Protein AF-A0A323V8T1-F1 (afdb_monomer)

Mean predicted aligned error: 4.73 Å

Radius of gyration: 14.72 Å; Cα contacts (8 Å, |Δi|>4): 287; chains: 1; bounding box: 40×35×33 Å

Solvent-accessible surface area (backbone atoms only — not comparable to full-atom values): 7430 Å² total; per-residue (Å²): 76,92,68,48,4,64,48,51,38,54,48,30,46,51,51,52,54,52,45,64,73,67,67,55,77,79,71,79,81,38,62,49,80,24,50,32,73,42,26,34,19,52,46,39,19,30,65,46,93,61,68,40,65,37,51,31,38,38,35,31,31,25,33,15,22,64,79,58,44,45,85,69,40,38,48,80,37,48,32,19,28,43,25,82,47,12,70,49,22,70,58,42,79,40,37,49,28,60,63,39,88,82,20,67,48,49,78,47,61,50,53,64,75,33,39,73,78,39,58,69,35,89,92,36,60,28,34,56,49,52,50,28,53,58,72,70,72,63,84,88,130

Foldseek 3Di:
DQVLLCVQQVVLVVVVVVQVVVPDPPGAAFEAEAAECRLQSVLSNQPPPAARSHQEYEYELYLAHADAAPVSRRHNAYEYEHACQEVSSVNCPHHDGPVDPRRPHHYFDFDNNQYRVCCCPPPTSNVVLVVCVSVVNNDDD

Structure (mmCIF, N/CA/C/O backbone):
data_AF-A0A323V8T1-F1
#
_entry.id   AF-A0A323V8T1-F1
#
loop_
_atom_site.group_PDB
_atom_site.id
_atom_site.type_symbol
_atom_site.label_atom_id
_atom_site.label_alt_id
_atom_site.label_comp_id
_atom_site.label_asym_id
_atom_site.label_entity_id
_atom_site.label_seq_id
_atom_site.pdbx_PDB_ins_code
_atom_site.Cartn_x
_atom_site.Cartn_y
_atom_site.Cartn_z
_atom_site.occupancy
_atom_site.B_iso_or_equiv
_atom_site.auth_seq_id
_atom_site.auth_comp_id
_atom_site.auth_asym_id
_atom_site.auth_atom_id
_atom_site.pdbx_PDB_model_num
ATOM 1 N N . SER A 1 1 ? 2.652 14.856 -0.756 1.00 75.12 1 SER A N 1
ATOM 2 C CA . SER A 1 1 ? 2.543 14.045 0.474 1.00 75.12 1 SER A CA 1
ATOM 3 C C . SER A 1 1 ? 2.182 14.853 1.733 1.00 75.12 1 SER A C 1
ATOM 5 O O . SER A 1 1 ? 1.230 14.467 2.390 1.00 75.12 1 SER A O 1
ATOM 7 N N . ARG A 1 2 ? 2.820 15.998 2.048 1.00 76.12 2 ARG A N 1
ATOM 8 C CA . ARG A 1 2 ? 2.596 16.783 3.300 1.00 76.12 2 ARG A CA 1
ATOM 9 C C . ARG A 1 2 ? 1.138 17.082 3.703 1.00 76.12 2 ARG A C 1
ATOM 11 O O . ARG A 1 2 ? 0.848 17.146 4.886 1.00 76.12 2 ARG A O 1
ATOM 18 N N . ARG A 1 3 ? 0.227 17.287 2.742 1.00 86.38 3 ARG A N 1
ATOM 19 C CA . ARG A 1 3 ? -1.226 17.410 3.007 1.00 86.38 3 ARG A CA 1
ATOM 20 C C . ARG A 1 3 ? -1.996 16.099 2.813 1.00 86.38 3 ARG A C 1
ATOM 22 O O . ARG A 1 3 ? -3.037 15.909 3.431 1.00 86.38 3 ARG A O 1
ATOM 29 N N . GLY A 1 4 ? -1.491 15.219 1.950 1.00 86.88 4 GLY A N 1
ATOM 30 C CA . GLY A 1 4 ? -2.127 13.948 1.604 1.00 86.88 4 GLY A CA 1
ATOM 31 C C . GLY A 1 4 ? -2.050 12.926 2.735 1.00 86.88 4 GLY A C 1
ATOM 32 O O . GLY A 1 4 ? -3.072 12.346 3.059 1.00 86.88 4 GLY A O 1
ATOM 33 N N . GLY A 1 5 ? -0.887 12.774 3.380 1.00 90.56 5 GLY A N 1
ATOM 34 C CA . GLY A 1 5 ? -0.692 11.831 4.489 1.00 90.56 5 GLY A CA 1
ATOM 35 C C . GLY A 1 5 ? -1.662 12.087 5.646 1.00 90.56 5 GLY A C 1
ATOM 36 O O . GLY A 1 5 ? -2.495 11.231 5.914 1.00 90.56 5 GLY A O 1
ATOM 37 N N . PRO A 1 6 ? -1.696 13.307 6.219 1.00 91.75 6 PRO A N 1
ATOM 38 C CA . PRO A 1 6 ? -2.666 13.651 7.264 1.00 91.75 6 PRO A CA 1
ATOM 39 C C . PRO A 1 6 ? -4.135 13.610 6.822 1.00 91.75 6 PRO A C 1
ATOM 41 O O . PRO A 1 6 ? -5.032 13.685 7.655 1.00 91.75 6 PRO A O 1
ATOM 44 N N . SER A 1 7 ? -4.415 13.614 5.514 1.00 93.12 7 SER A N 1
ATOM 45 C CA . SER A 1 7 ? -5.785 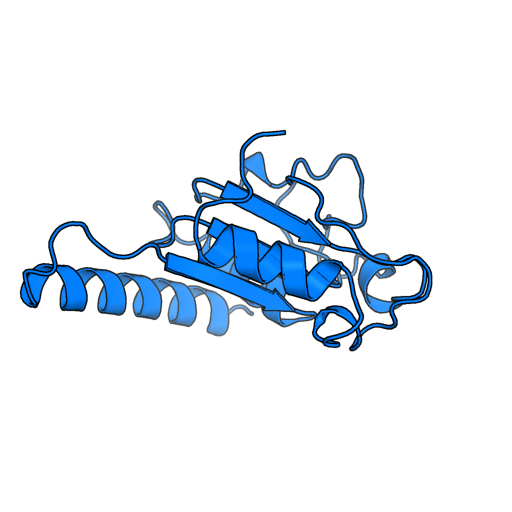13.457 5.008 1.00 93.12 7 SER A CA 1
ATOM 46 C C . SER A 1 7 ? -6.170 11.991 4.863 1.00 93.12 7 SER A C 1
ATOM 48 O O . SER A 1 7 ? -7.317 11.662 5.134 1.00 93.12 7 SER A O 1
ATOM 50 N N . LEU A 1 8 ? -5.225 11.134 4.467 1.00 93.25 8 LEU A N 1
ATOM 51 C CA . LEU A 1 8 ? -5.392 9.685 4.442 1.00 93.25 8 LEU A CA 1
ATOM 52 C C . LEU A 1 8 ? -5.582 9.138 5.860 1.00 93.25 8 LEU A C 1
ATOM 54 O O . LEU A 1 8 ? -6.543 8.419 6.091 1.00 93.25 8 LEU A O 1
ATOM 58 N N . ASP A 1 9 ? -4.734 9.554 6.799 1.00 94.06 9 ASP A N 1
ATOM 59 C CA . ASP A 1 9 ? -4.818 9.193 8.218 1.00 94.06 9 ASP A CA 1
ATOM 60 C C . ASP A 1 9 ? -6.216 9.484 8.805 1.00 94.06 9 ASP A C 1
ATOM 62 O O . ASP A 1 9 ? -6.966 8.574 9.152 1.00 94.06 9 ASP A O 1
ATOM 66 N N . ARG A 1 10 ? -6.673 10.742 8.710 1.00 93.94 10 ARG A N 1
ATOM 67 C CA . ARG A 1 10 ? -8.038 11.131 9.118 1.00 93.94 10 ARG A CA 1
ATOM 68 C C . ARG A 1 10 ? -9.155 10.379 8.389 1.00 93.94 10 ARG A C 1
ATOM 70 O O . ARG A 1 10 ? -10.248 10.235 8.934 1.00 93.94 10 ARG A O 1
ATOM 77 N N . ALA A 1 11 ? -8.943 9.976 7.136 1.00 94.88 11 ALA A N 1
ATOM 78 C CA . ALA A 1 11 ? -9.943 9.214 6.395 1.00 94.88 11 ALA A CA 1
ATOM 79 C C . ALA A 1 11 ? -10.068 7.782 6.936 1.00 94.88 11 ALA A C 1
ATOM 81 O O . ALA A 1 11 ? -11.183 7.267 7.021 1.00 94.88 11 ALA A O 1
ATOM 82 N N . LEU A 1 12 ? -8.951 7.169 7.335 1.00 94.88 12 LEU A N 1
ATOM 83 C CA . LEU A 1 12 ? -8.926 5.851 7.966 1.00 94.88 12 LEU A CA 1
ATOM 84 C C . LEU A 1 12 ? -9.586 5.891 9.350 1.00 94.88 12 LEU A C 1
ATOM 86 O O . LEU A 1 12 ? -10.450 5.058 9.621 1.00 94.88 12 LEU A O 1
ATOM 90 N N . ASP A 1 13 ? -9.311 6.923 10.153 1.00 93.81 13 ASP A N 1
ATOM 91 C CA . ASP A 1 13 ? -10.009 7.152 11.429 1.00 93.81 13 ASP A CA 1
ATOM 92 C C . ASP A 1 13 ? -11.528 7.257 11.241 1.00 93.81 13 ASP A C 1
ATOM 94 O O . ASP A 1 13 ? -12.315 6.630 11.956 1.00 93.81 13 ASP A O 1
ATOM 98 N N . GLY A 1 14 ? -11.962 8.033 10.242 1.00 93.56 14 GLY A N 1
ATOM 99 C CA . GLY A 1 14 ? -13.377 8.185 9.911 1.00 93.56 14 GLY A CA 1
ATOM 100 C C . GLY A 1 14 ? -14.025 6.870 9.471 1.00 93.56 14 GLY A C 1
ATOM 101 O O . GLY A 1 14 ? -15.149 6.566 9.880 1.00 93.56 14 GLY A O 1
ATOM 102 N N . LEU A 1 15 ? -13.315 6.065 8.674 1.00 92.12 15 LEU A N 1
ATOM 103 C CA . LEU A 1 15 ? -13.781 4.751 8.233 1.00 92.12 15 LEU A CA 1
ATOM 104 C C . LEU A 1 15 ? -13.920 3.775 9.411 1.00 92.12 15 LEU A C 1
ATOM 106 O O . LEU A 1 15 ? -14.939 3.085 9.515 1.00 92.12 15 LEU A O 1
ATOM 110 N N . ALA A 1 16 ? -12.940 3.747 10.315 1.00 90.69 16 ALA A N 1
ATOM 111 C CA . ALA A 1 16 ? -12.978 2.931 11.525 1.00 90.69 16 ALA A CA 1
ATOM 112 C C . ALA A 1 16 ? -14.150 3.334 12.439 1.00 90.69 16 ALA A C 1
ATOM 114 O O . ALA A 1 16 ? -14.931 2.481 12.871 1.00 90.69 16 ALA A O 1
ATOM 115 N N . ALA A 1 17 ? -14.348 4.636 12.667 1.00 90.44 17 ALA A N 1
ATOM 116 C CA . ALA A 1 17 ? -15.461 5.150 13.466 1.00 90.44 17 ALA A CA 1
ATOM 117 C C . ALA A 1 17 ? -16.839 4.797 12.866 1.00 90.44 17 ALA A C 1
ATOM 119 O O . ALA A 1 17 ? -17.762 4.403 13.591 1.00 90.44 17 ALA A O 1
ATOM 120 N N . ALA A 1 18 ? -16.981 4.883 11.538 1.00 88.75 18 ALA A N 1
ATOM 121 C CA . ALA A 1 18 ? -18.220 4.537 10.843 1.00 88.75 18 ALA A CA 1
ATOM 122 C C . ALA A 1 18 ? -18.567 3.043 10.975 1.00 88.75 18 ALA A C 1
ATOM 124 O O . ALA A 1 18 ? -19.723 2.697 11.224 1.00 88.75 18 ALA A O 1
ATOM 125 N N . ARG A 1 19 ? -17.571 2.154 10.866 1.00 87.69 19 ARG A N 1
ATOM 126 C CA . ARG A 1 19 ? -17.758 0.698 11.007 1.00 87.69 19 ARG A CA 1
ATOM 127 C C . ARG A 1 19 ? -18.143 0.292 12.426 1.00 87.69 19 ARG A C 1
ATOM 129 O O . ARG A 1 19 ? -19.051 -0.519 12.594 1.00 87.69 19 ARG A O 1
ATOM 136 N N . THR A 1 20 ? -17.534 0.913 13.437 1.00 84.12 20 THR A N 1
ATOM 137 C CA . THR A 1 20 ? -17.919 0.714 14.844 1.00 84.12 20 THR A CA 1
ATOM 138 C C . THR A 1 20 ? -19.381 1.098 15.078 1.00 84.12 20 THR A C 1
ATOM 140 O O . THR A 1 20 ? -20.120 0.363 15.728 1.00 84.12 20 THR A O 1
ATOM 143 N N . THR A 1 21 ? -19.833 2.209 14.488 1.00 81.75 21 THR A N 1
ATOM 144 C CA . THR A 1 21 ? -21.231 2.664 14.596 1.00 81.75 21 THR A CA 1
ATOM 145 C C . THR A 1 21 ? -22.213 1.707 13.912 1.00 81.75 21 THR A C 1
ATOM 147 O O . THR A 1 21 ? -23.328 1.520 14.394 1.00 81.75 21 THR A O 1
ATOM 150 N N . ALA A 1 22 ? -21.811 1.079 12.805 1.00 78.44 22 ALA A N 1
ATOM 151 C CA . ALA A 1 22 ? -22.653 0.154 12.046 1.00 78.44 22 ALA A CA 1
ATOM 152 C C . ALA A 1 22 ? -22.839 -1.227 12.712 1.00 78.44 22 ALA A C 1
ATOM 154 O O . ALA A 1 22 ? -23.657 -2.015 12.242 1.00 78.44 22 ALA A O 1
ATOM 155 N N . GLY A 1 23 ? -22.101 -1.540 13.787 1.00 70.69 23 GLY A N 1
ATOM 156 C CA . GLY A 1 23 ? -22.244 -2.797 14.532 1.00 70.69 23 GLY A CA 1
ATOM 157 C C . GLY A 1 23 ? -21.781 -4.048 13.774 1.00 70.69 23 GLY A C 1
ATOM 158 O O . GLY A 1 23 ? -22.178 -5.158 14.123 1.00 70.69 23 GLY A O 1
ATOM 159 N N . THR A 1 24 ? -20.956 -3.899 12.733 1.00 64.69 24 THR A N 1
ATOM 160 C CA . THR A 1 24 ? -20.397 -5.027 11.975 1.00 64.69 24 THR A CA 1
ATOM 161 C C . THR A 1 24 ? -19.326 -5.733 12.806 1.00 64.69 24 THR A C 1
ATOM 163 O O . THR A 1 24 ? -18.186 -5.270 12.862 1.00 64.69 24 THR A O 1
ATOM 166 N N . ALA A 1 25 ? -19.700 -6.827 13.471 1.00 69.81 25 ALA A N 1
ATOM 167 C CA . ALA A 1 25 ? -18.787 -7.690 14.214 1.00 69.81 25 ALA A CA 1
ATOM 168 C C . ALA A 1 25 ? -18.680 -9.075 13.540 1.00 69.81 25 ALA A C 1
ATOM 170 O O . ALA A 1 25 ? -19.720 -9.686 13.276 1.00 69.81 25 ALA A O 1
ATOM 171 N N . PRO A 1 26 ? -17.459 -9.596 13.303 1.00 71.81 26 PRO A N 1
ATOM 172 C CA . PRO A 1 26 ? -16.163 -8.940 13.516 1.00 71.81 26 PRO A CA 1
ATOM 173 C C . PRO A 1 26 ? -15.916 -7.787 12.525 1.00 71.81 26 PRO A C 1
ATOM 175 O O . PRO A 1 26 ? -16.503 -7.749 11.442 1.00 71.81 26 PRO A O 1
ATOM 178 N N . ALA A 1 27 ? -15.075 -6.825 12.919 1.00 77.19 27 ALA A N 1
ATOM 179 C CA . ALA A 1 27 ? -14.724 -5.697 12.061 1.00 77.19 27 ALA A CA 1
ATOM 180 C C . ALA A 1 27 ? -13.969 -6.198 10.814 1.00 77.19 27 ALA A C 1
ATOM 182 O O . ALA A 1 27 ? -13.109 -7.071 10.940 1.00 77.19 27 ALA A O 1
ATOM 183 N N . PRO A 1 28 ? -14.272 -5.677 9.612 1.00 84.44 28 PRO A N 1
ATOM 184 C CA . PRO A 1 28 ? -13.544 -6.060 8.411 1.00 84.44 28 PRO A CA 1
ATOM 185 C C . PRO A 1 28 ? -12.110 -5.517 8.450 1.00 84.44 28 PRO A C 1
ATOM 187 O O . PRO A 1 28 ? -11.896 -4.372 8.857 1.00 84.44 28 PRO A O 1
ATOM 190 N N . ARG A 1 29 ? -11.160 -6.317 7.950 1.00 89.94 29 ARG A N 1
ATOM 191 C CA . ARG A 1 29 ? -9.765 -5.912 7.729 1.00 89.94 29 ARG A CA 1
ATOM 192 C C . ARG A 1 29 ? -9.695 -4.663 6.847 1.00 89.94 29 ARG A C 1
ATOM 194 O O . ARG A 1 29 ? -10.464 -4.496 5.895 1.00 89.94 29 ARG A O 1
ATOM 201 N N . THR A 1 30 ? -8.762 -3.782 7.163 1.00 94.00 30 THR A N 1
ATOM 202 C CA . THR A 1 30 ? -8.476 -2.539 6.454 1.00 94.00 30 THR A CA 1
ATOM 203 C C . THR A 1 30 ? -7.054 -2.590 5.930 1.00 94.00 30 THR A C 1
ATOM 205 O O . THR A 1 30 ? -6.096 -2.512 6.691 1.00 94.00 30 THR A O 1
ATOM 208 N N . THR A 1 31 ? -6.918 -2.681 4.613 1.00 95.69 31 THR A N 1
ATOM 209 C CA . THR A 1 31 ? -5.621 -2.663 3.938 1.00 95.69 31 THR A CA 1
ATOM 210 C C . THR A 1 31 ? -5.488 -1.386 3.122 1.00 95.69 31 THR A C 1
ATOM 212 O O . THR A 1 31 ? -6.379 -1.046 2.341 1.00 95.69 31 THR A O 1
ATOM 215 N N . VAL A 1 32 ? -4.368 -0.685 3.276 1.00 96.75 32 VAL A N 1
ATOM 216 C CA . VAL A 1 32 ? -3.988 0.433 2.409 1.00 96.75 32 VAL A CA 1
ATOM 217 C C . VAL A 1 32 ? -3.058 -0.103 1.333 1.00 96.75 32 VAL A C 1
ATOM 219 O O . VAL A 1 32 ? -1.946 -0.520 1.630 1.00 96.75 32 VAL A O 1
ATOM 222 N N . VAL A 1 33 ? -3.493 -0.068 0.075 1.00 97.44 33 VAL A N 1
ATOM 223 C CA . VAL A 1 33 ? -2.634 -0.395 -1.070 1.00 97.44 33 VAL A CA 1
ATOM 224 C C . VAL A 1 33 ? -2.165 0.905 -1.705 1.00 97.44 33 VAL A C 1
ATOM 226 O O . VAL A 1 33 ? -2.978 1.741 -2.102 1.00 97.44 33 VAL A O 1
ATOM 229 N N . ALA A 1 34 ? -0.852 1.090 -1.783 1.00 97.00 34 ALA A N 1
ATOM 230 C CA . ALA A 1 34 ? -0.231 2.303 -2.277 1.00 97.00 34 ALA A CA 1
ATOM 231 C C . ALA A 1 34 ? 0.801 1.980 -3.357 1.00 97.00 34 ALA A C 1
ATOM 233 O O . ALA A 1 34 ? 1.648 1.107 -3.194 1.00 97.00 34 ALA A O 1
ATOM 234 N N . HIS A 1 35 ? 0.754 2.737 -4.449 1.00 97.25 35 HIS A N 1
ATOM 235 C CA . HIS A 1 35 ? 1.631 2.560 -5.601 1.00 97.25 35 HIS A CA 1
ATOM 236 C C . HIS A 1 35 ? 2.343 3.861 -5.957 1.00 97.25 35 HIS A C 1
ATOM 238 O O . HIS A 1 35 ? 1.758 4.945 -5.837 1.00 97.25 35 HIS A O 1
ATOM 244 N N . SER A 1 36 ? 3.601 3.760 -6.394 1.00 96.25 36 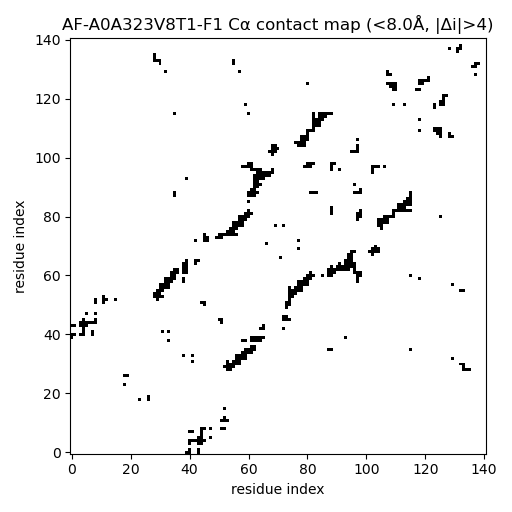SER A N 1
ATOM 245 C CA . SER A 1 36 ? 4.393 4.899 -6.860 1.00 96.25 36 SER A CA 1
ATOM 246 C C . SER A 1 36 ? 4.427 6.028 -5.821 1.00 96.25 36 SER A C 1
ATOM 248 O O . SER A 1 36 ? 4.621 5.796 -4.632 1.00 96.25 36 SER A O 1
ATOM 250 N N . TYR A 1 37 ? 4.175 7.277 -6.214 1.00 94.06 37 TYR A N 1
ATOM 251 C CA . TYR A 1 37 ? 4.088 8.409 -5.288 1.00 94.06 37 TYR A CA 1
ATOM 252 C C . TYR A 1 37 ? 3.024 8.234 -4.183 1.00 94.06 37 TYR A C 1
ATOM 254 O O . TYR A 1 37 ? 3.122 8.859 -3.122 1.00 94.06 37 TYR A O 1
ATOM 262 N N . GLY A 1 38 ? 2.024 7.372 -4.387 1.00 94.88 38 GLY A N 1
ATOM 263 C CA . GLY A 1 38 ? 1.072 6.974 -3.353 1.00 94.88 38 GLY A CA 1
ATOM 264 C C . GLY A 1 38 ? 1.755 6.365 -2.128 1.00 94.88 38 GLY A C 1
ATOM 265 O O . GLY A 1 38 ? 1.334 6.652 -1.008 1.00 94.88 38 GLY A O 1
ATOM 266 N N . THR A 1 39 ? 2.866 5.637 -2.299 1.00 95.12 39 THR A N 1
ATOM 267 C CA . THR A 1 39 ? 3.650 5.098 -1.172 1.00 95.12 39 THR A CA 1
ATOM 268 C C . THR A 1 39 ? 4.228 6.221 -0.317 1.00 95.12 39 THR A C 1
ATOM 270 O O . THR A 1 39 ? 4.256 6.126 0.903 1.00 95.12 39 THR A O 1
ATOM 273 N N . VAL A 1 40 ? 4.634 7.337 -0.935 1.00 93.62 40 VAL A N 1
ATOM 274 C CA . VAL A 1 40 ? 5.130 8.525 -0.224 1.00 93.62 40 VAL A CA 1
ATOM 275 C C . VAL A 1 40 ? 3.998 9.172 0.573 1.00 93.62 40 VAL A C 1
ATOM 277 O O . VAL A 1 40 ? 4.225 9.733 1.642 1.00 93.62 40 VAL A O 1
ATOM 280 N N . VAL A 1 41 ? 2.766 9.143 0.061 1.00 93.56 41 VAL A N 1
ATOM 281 C CA . VAL A 1 41 ? 1.591 9.650 0.783 1.00 93.56 41 VAL A CA 1
ATOM 282 C C . VAL A 1 41 ? 1.259 8.747 1.970 1.00 93.56 41 VAL A C 1
ATOM 284 O O . VAL A 1 41 ? 1.101 9.272 3.071 1.00 93.56 41 VAL A O 1
ATOM 287 N N . ALA A 1 42 ? 1.221 7.429 1.770 1.00 93.12 42 ALA A N 1
ATOM 288 C CA . ALA A 1 42 ? 0.975 6.454 2.831 1.00 93.12 42 ALA A CA 1
ATOM 289 C C . ALA A 1 42 ? 2.064 6.494 3.916 1.00 93.12 42 ALA A C 1
ATOM 291 O O . ALA A 1 42 ? 1.753 6.602 5.098 1.00 93.12 42 ALA A O 1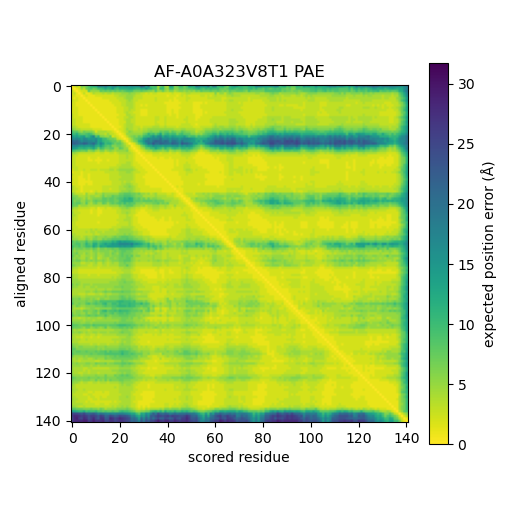
ATOM 292 N N . GLY A 1 43 ? 3.334 6.588 3.516 1.00 90.19 43 GLY A N 1
ATOM 293 C CA . GLY A 1 43 ? 4.472 6.794 4.414 1.00 90.19 43 GLY A CA 1
ATOM 294 C C . GLY A 1 43 ? 4.449 8.110 5.193 1.00 90.19 43 GLY A C 1
ATOM 295 O O . GLY A 1 43 ? 5.135 8.248 6.197 1.00 90.19 43 GLY A O 1
ATOM 296 N N . GLN A 1 44 ? 3.689 9.114 4.746 1.00 89.19 44 GLN A N 1
ATOM 297 C CA . GLN A 1 44 ? 3.434 10.313 5.550 1.00 89.19 44 GLN A CA 1
ATOM 298 C C . GLN A 1 44 ? 2.208 10.171 6.458 1.00 89.19 44 GLN A C 1
ATOM 300 O O . GLN A 1 44 ? 2.129 10.910 7.432 1.00 89.19 44 GLN A O 1
ATOM 305 N N . ALA A 1 45 ? 1.259 9.284 6.144 1.00 89.25 45 ALA A N 1
ATOM 306 C CA . ALA A 1 45 ? 0.091 9.032 6.987 1.00 89.25 45 ALA A CA 1
ATOM 307 C C . ALA A 1 45 ? 0.499 8.313 8.279 1.00 89.25 45 ALA A C 1
ATOM 309 O O . ALA A 1 45 ? 0.230 8.822 9.354 1.00 89.25 45 ALA A O 1
ATOM 310 N N . VAL A 1 46 ? 1.293 7.244 8.168 1.00 85.44 46 VAL A N 1
ATOM 311 C CA . VAL A 1 46 ? 1.860 6.480 9.307 1.00 85.44 46 VAL A CA 1
ATOM 312 C C . VAL A 1 46 ? 2.783 7.280 10.240 1.00 85.44 46 VAL A C 1
ATOM 314 O O . VAL A 1 46 ? 3.231 6.761 11.251 1.00 85.44 46 VAL A O 1
ATOM 317 N N . ARG A 1 47 ? 3.132 8.522 9.882 1.00 79.06 47 ARG A N 1
ATOM 318 C CA . ARG A 1 47 ? 3.951 9.428 10.706 1.00 79.06 47 ARG A CA 1
ATOM 319 C C . ARG A 1 47 ? 3.115 10.375 11.561 1.00 79.06 47 ARG A C 1
ATOM 321 O O . ARG A 1 47 ? 3.688 11.147 12.334 1.00 79.06 47 ARG A O 1
ATOM 328 N N . ALA A 1 48 ? 1.800 10.413 11.355 1.00 78.44 48 ALA A N 1
ATOM 329 C CA . ALA A 1 48 ? 0.921 11.087 12.290 1.00 78.44 48 ALA A CA 1
ATOM 330 C C . ALA A 1 48 ? 1.058 10.413 13.671 1.00 78.44 48 ALA A C 1
ATOM 332 O O . ALA A 1 48 ? 1.360 9.226 13.727 1.00 78.44 48 ALA A O 1
ATOM 333 N N . PRO A 1 49 ? 0.918 11.149 14.786 1.00 76.06 49 PRO A N 1
ATOM 334 C CA . PRO A 1 49 ? 1.016 10.538 16.105 1.00 76.06 49 PRO A CA 1
ATOM 335 C C . PRO A 1 49 ? -0.059 9.465 16.307 1.00 76.06 49 PRO A C 1
ATOM 337 O O . PRO A 1 49 ? -1.246 9.788 16.271 1.00 76.06 49 PRO A O 1
ATOM 340 N N . GLY A 1 50 ? 0.362 8.241 16.619 1.00 79.31 50 GLY A N 1
ATOM 341 C CA . GLY A 1 50 ? -0.532 7.118 16.873 1.00 79.31 50 GLY A CA 1
ATOM 342 C C . GLY A 1 50 ? -0.614 6.148 15.696 1.00 79.31 50 GLY A C 1
ATOM 343 O O . GLY A 1 50 ? -0.269 6.466 14.558 1.00 79.31 50 GLY A O 1
ATOM 344 N N . ARG A 1 51 ? -1.093 4.938 16.000 1.00 85.00 51 ARG A N 1
ATOM 345 C CA . ARG A 1 51 ? -1.185 3.863 15.014 1.00 85.00 51 ARG A CA 1
ATOM 346 C C . ARG A 1 51 ? -2.141 4.247 13.899 1.00 85.00 51 ARG A C 1
ATOM 348 O O . ARG A 1 51 ? -3.250 4.707 14.170 1.00 85.00 51 ARG A O 1
ATOM 355 N N . LEU A 1 52 ? -1.731 3.980 12.664 1.00 90.50 52 LEU A N 1
ATOM 356 C CA . LEU A 1 52 ? -2.593 4.113 11.502 1.00 90.50 52 LEU A CA 1
ATOM 357 C C . LEU A 1 52 ? -3.829 3.225 11.705 1.00 90.50 52 LEU A C 1
ATOM 359 O O . LEU A 1 52 ? -3.696 2.056 12.065 1.00 90.50 52 LEU A O 1
ATOM 363 N N . ALA A 1 53 ? -5.027 3.747 11.434 1.00 93.56 53 ALA A N 1
ATOM 364 C CA . ALA A 1 53 ? -6.274 2.979 11.487 1.00 93.56 53 ALA A CA 1
ATOM 365 C C . ALA A 1 53 ? -6.423 2.011 10.286 1.00 93.56 53 ALA A C 1
ATOM 367 O O . ALA A 1 53 ? -7.415 2.027 9.555 1.00 93.56 53 ALA A O 1
ATOM 368 N N . ALA A 1 54 ? -5.403 1.184 10.064 1.00 93.62 54 ALA A N 1
ATOM 369 C CA . ALA A 1 54 ? -5.336 0.117 9.078 1.00 93.62 54 ALA A CA 1
ATOM 370 C C . ALA A 1 54 ? -4.568 -1.077 9.663 1.00 93.62 54 ALA A C 1
ATOM 372 O O . ALA A 1 54 ? -3.651 -0.895 10.457 1.00 93.62 54 ALA A O 1
ATOM 373 N N . ASP A 1 55 ? -4.926 -2.286 9.243 1.00 93.75 55 ASP A N 1
ATOM 374 C CA . ASP A 1 55 ? -4.272 -3.524 9.675 1.00 93.75 55 ASP A CA 1
ATOM 375 C C . ASP A 1 55 ? -3.020 -3.811 8.834 1.00 93.75 55 ASP A C 1
ATOM 377 O O . ASP A 1 55 ? -2.022 -4.316 9.334 1.00 93.75 55 ASP A O 1
ATOM 381 N N . ALA A 1 56 ? -3.048 -3.460 7.545 1.00 95.25 56 ALA A N 1
ATOM 382 C CA . ALA A 1 56 ? -1.932 -3.716 6.641 1.00 95.25 56 ALA A CA 1
ATOM 383 C C . ALA A 1 56 ? -1.677 -2.569 5.666 1.00 95.25 56 ALA A C 1
ATOM 385 O O . ALA A 1 56 ? -2.602 -1.895 5.198 1.00 95.25 56 ALA A O 1
ATOM 386 N N . LEU A 1 57 ? -0.409 -2.404 5.304 1.00 95.81 57 LEU A N 1
ATOM 387 C CA . LEU A 1 57 ? 0.062 -1.479 4.286 1.00 95.81 57 LEU A CA 1
ATOM 388 C C . LEU A 1 57 ? 0.797 -2.251 3.189 1.00 95.81 57 LEU A C 1
ATOM 390 O O . LEU A 1 57 ? 1.734 -2.983 3.476 1.00 95.81 57 LEU A O 1
ATOM 394 N N . VAL A 1 58 ? 0.397 -2.054 1.935 1.00 97.50 58 VAL A N 1
ATOM 395 C CA . VAL A 1 58 ? 1.057 -2.630 0.759 1.00 97.50 58 VAL A CA 1
ATOM 396 C C . VAL A 1 58 ? 1.709 -1.513 -0.052 1.00 97.50 58 VAL A C 1
ATOM 398 O O . VAL A 1 58 ? 1.030 -0.567 -0.461 1.00 97.50 58 VAL A O 1
ATOM 401 N N . LEU A 1 59 ? 3.018 -1.612 -0.282 1.00 97.12 59 LEU A N 1
ATOM 402 C CA . LEU A 1 59 ? 3.852 -0.592 -0.919 1.00 97.12 59 LEU A CA 1
ATOM 403 C C . LEU A 1 59 ? 4.438 -1.104 -2.240 1.00 97.12 59 LEU A C 1
ATOM 405 O O . LEU A 1 59 ? 5.314 -1.960 -2.249 1.00 97.12 59 LEU A O 1
ATOM 409 N N . LEU A 1 60 ? 3.989 -0.550 -3.363 1.00 97.81 60 LEU A N 1
ATOM 410 C CA . LEU A 1 60 ? 4.340 -1.039 -4.700 1.00 97.81 60 LEU A CA 1
ATOM 411 C C . LEU A 1 60 ? 5.139 0.009 -5.475 1.00 97.81 60 LEU A C 1
ATOM 413 O O . LEU A 1 60 ? 4.712 1.165 -5.573 1.00 97.81 60 LEU A O 1
ATOM 417 N N . GLY A 1 61 ? 6.275 -0.385 -6.053 1.00 96.44 61 GLY A N 1
ATOM 418 C CA . GLY A 1 61 ? 7.031 0.457 -6.988 1.00 96.44 61 GLY A CA 1
ATOM 419 C C . GLY A 1 61 ? 7.429 1.818 -6.411 1.00 96.44 61 GLY A C 1
ATOM 420 O O . GLY A 1 61 ? 7.256 2.861 -7.043 1.00 96.44 61 GLY A O 1
ATOM 421 N N . SER A 1 62 ? 7.861 1.839 -5.151 1.00 96.12 62 SER A N 1
ATOM 422 C CA . SER A 1 62 ? 8.052 3.086 -4.415 1.00 96.12 62 SER A CA 1
ATOM 423 C C . SER A 1 62 ? 9.282 3.883 -4.880 1.00 96.12 62 SER A C 1
ATOM 425 O O . SER A 1 62 ? 10.379 3.337 -4.862 1.00 96.12 62 SER A O 1
ATOM 427 N N . PRO A 1 63 ? 9.183 5.207 -5.122 1.00 94.69 63 PRO A N 1
ATOM 428 C CA . PRO A 1 63 ? 10.355 6.073 -5.309 1.00 94.69 63 PRO A CA 1
ATOM 429 C C . PRO A 1 63 ? 11.131 6.372 -4.012 1.00 94.69 63 PRO A C 1
ATOM 431 O O . PRO A 1 63 ? 11.956 7.289 -3.988 1.00 94.69 63 PRO A O 1
ATOM 434 N N . GLY A 1 64 ? 10.831 5.676 -2.915 1.00 91.12 64 GLY A N 1
ATOM 435 C CA . GLY A 1 64 ? 11.362 5.935 -1.581 1.00 91.12 64 GLY A CA 1
ATOM 436 C C . GLY A 1 64 ? 10.284 6.385 -0.599 1.00 91.12 64 GLY A C 1
ATOM 437 O O . GLY A 1 64 ? 9.307 7.047 -0.959 1.00 91.12 64 GLY A O 1
ATOM 438 N N . LEU A 1 65 ? 10.493 6.075 0.673 1.00 89.50 65 LEU A N 1
ATOM 439 C CA . LEU A 1 65 ? 9.726 6.565 1.806 1.00 89.50 65 LEU A CA 1
ATOM 440 C C . LEU A 1 65 ? 10.695 7.207 2.796 1.00 89.50 65 LEU A C 1
ATOM 442 O O . LEU A 1 65 ? 11.728 6.652 3.166 1.00 89.50 65 LEU A O 1
ATOM 446 N N . ALA A 1 66 ? 10.351 8.403 3.264 1.00 81.25 66 ALA A N 1
ATOM 447 C CA . ALA A 1 66 ? 11.150 9.036 4.296 1.00 81.25 66 ALA A CA 1
ATOM 448 C C . ALA A 1 66 ? 10.858 8.322 5.615 1.00 81.25 66 ALA A C 1
ATOM 450 O O . ALA A 1 66 ? 9.692 8.295 6.016 1.00 81.25 66 ALA A O 1
ATOM 451 N N . GLY A 1 67 ? 11.878 7.927 6.386 1.00 75.56 67 GLY A N 1
ATOM 452 C CA . GLY A 1 67 ? 11.699 7.548 7.801 1.00 75.56 67 GLY A CA 1
ATOM 453 C C . GLY A 1 67 ? 12.471 6.371 8.348 1.00 75.56 67 GLY A C 1
ATOM 454 O O . GLY A 1 67 ? 12.416 6.197 9.558 1.00 75.56 67 GLY A O 1
ATOM 455 N N . GLY A 1 68 ? 13.216 5.656 7.514 1.00 82.06 68 GLY A N 1
ATOM 456 C CA . GLY A 1 68 ? 13.864 4.409 7.911 1.00 82.06 68 GLY A CA 1
ATOM 457 C C . GLY A 1 68 ? 13.185 3.231 7.224 1.00 82.06 68 GLY A C 1
ATOM 458 O O . GLY A 1 68 ? 12.685 3.402 6.110 1.00 82.06 68 GLY A O 1
ATOM 459 N N . GLY A 1 69 ? 13.201 2.077 7.880 1.00 85.62 69 GLY A N 1
ATOM 460 C CA . GLY A 1 69 ? 12.532 0.851 7.469 1.00 85.62 69 GLY A CA 1
ATOM 461 C C . GLY A 1 69 ? 11.046 0.788 7.841 1.00 85.62 69 GLY A C 1
ATOM 462 O O . GLY A 1 69 ? 10.420 1.756 8.288 1.00 85.62 69 GLY A O 1
ATOM 463 N N . ALA A 1 70 ? 10.469 -0.380 7.597 1.00 86.88 70 ALA A N 1
ATOM 464 C CA . ALA A 1 70 ? 9.078 -0.723 7.826 1.00 86.88 70 ALA A CA 1
ATOM 465 C C . ALA A 1 70 ? 8.721 -0.741 9.319 1.00 86.88 70 ALA A C 1
ATOM 467 O O . ALA A 1 70 ? 7.593 -0.426 9.682 1.00 86.88 70 ALA A O 1
ATOM 468 N N . GLU A 1 71 ? 9.681 -1.032 10.199 1.00 85.12 71 GLU A N 1
ATOM 469 C CA . GLU A 1 71 ? 9.481 -1.095 11.647 1.00 85.12 71 GLU A CA 1
ATOM 470 C C . GLU A 1 71 ? 9.182 0.270 12.285 1.00 85.12 71 GLU A C 1
ATOM 472 O O . GLU A 1 71 ? 8.683 0.334 13.408 1.00 85.12 71 GLU A O 1
ATOM 477 N N . GLN A 1 72 ? 9.480 1.373 11.586 1.00 84.50 72 GLN A N 1
ATOM 478 C CA . GLN A 1 72 ? 9.085 2.719 12.013 1.00 84.50 72 GLN A CA 1
ATOM 479 C C . GLN A 1 72 ? 7.694 3.130 11.512 1.00 84.50 72 GLN A C 1
ATOM 481 O O . GLN A 1 72 ? 7.256 4.248 11.794 1.00 84.50 72 GLN A O 1
ATOM 486 N N . LEU A 1 73 ? 7.001 2.279 10.754 1.00 84.19 73 LEU A N 1
ATOM 487 C CA . LEU A 1 73 ? 5.633 2.534 10.320 1.00 84.19 73 LEU A CA 1
ATOM 488 C C . LEU A 1 73 ? 4.681 2.035 11.412 1.00 84.19 73 LEU A C 1
ATOM 490 O O . LEU A 1 73 ? 4.696 0.859 11.761 1.00 84.19 73 LEU A O 1
ATOM 494 N N . GLU A 1 74 ? 3.838 2.915 11.958 1.00 86.62 74 GLU A N 1
ATOM 495 C CA . GLU A 1 74 ? 2.892 2.552 13.024 1.00 86.62 74 GLU A CA 1
ATOM 496 C C . GLU A 1 74 ? 1.663 1.783 12.475 1.00 86.62 74 GLU A C 1
ATOM 498 O O . GLU A 1 74 ? 0.526 2.229 12.603 1.00 86.62 74 GLU A O 1
ATOM 503 N N . VAL A 1 75 ? 1.890 0.628 11.841 1.00 89.25 75 VAL A N 1
ATOM 504 C CA . VAL A 1 75 ? 0.893 -0.299 11.262 1.00 89.25 75 VAL A CA 1
ATOM 505 C C . VAL A 1 75 ? 1.276 -1.746 11.613 1.00 89.25 75 VAL A C 1
ATOM 507 O O . VAL A 1 75 ?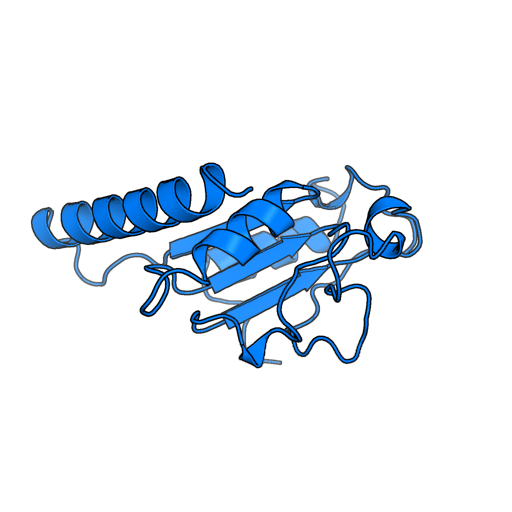 2.440 -1.998 11.905 1.00 89.25 75 VAL A O 1
ATOM 510 N N . ASP A 1 76 ? 0.320 -2.682 11.681 1.00 89.94 76 ASP A N 1
ATOM 511 C CA . ASP A 1 76 ? 0.608 -4.063 12.127 1.00 89.94 76 ASP A CA 1
ATOM 512 C C . ASP A 1 76 ? 1.437 -4.834 11.100 1.00 89.94 76 ASP A C 1
ATOM 514 O O . ASP A 1 76 ? 2.408 -5.498 11.458 1.00 89.94 76 ASP A O 1
ATOM 518 N N . GLU A 1 77 ? 1.067 -4.729 9.826 1.00 93.62 77 GLU A N 1
ATOM 5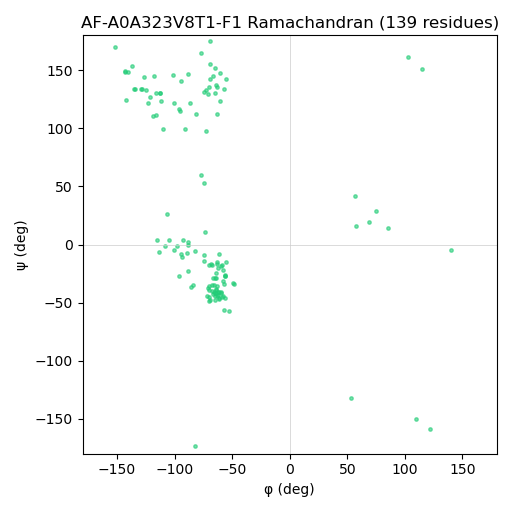19 C CA . GLU A 1 77 ? 1.715 -5.472 8.753 1.00 93.62 77 GLU A CA 1
ATOM 520 C C . GLU A 1 77 ? 2.129 -4.541 7.609 1.00 93.62 77 GLU A C 1
ATOM 522 O O . GLU A 1 77 ? 1.349 -3.707 7.136 1.00 93.62 77 GLU A O 1
ATOM 527 N N . VAL A 1 78 ? 3.363 -4.703 7.132 1.00 95.12 78 VAL A N 1
ATOM 528 C CA . VAL A 1 78 ? 3.909 -3.957 5.995 1.00 95.12 78 VAL A CA 1
ATOM 529 C C . VAL A 1 78 ? 4.372 -4.957 4.952 1.00 95.12 78 VAL A C 1
ATOM 531 O O . VAL A 1 78 ? 5.239 -5.783 5.220 1.00 95.12 78 VAL A O 1
ATOM 534 N N . PHE A 1 79 ? 3.809 -4.847 3.758 1.00 97.12 79 PHE A N 1
ATOM 535 C CA . PHE A 1 79 ? 4.151 -5.650 2.597 1.00 97.12 79 PHE A CA 1
ATOM 536 C C . PHE A 1 79 ? 4.694 -4.748 1.497 1.00 97.12 79 PHE A C 1
ATOM 538 O O . PHE A 1 79 ? 4.205 -3.626 1.315 1.00 97.12 79 PHE A O 1
ATOM 545 N N . GLY A 1 80 ? 5.653 -5.232 0.721 1.00 96.69 80 GLY A N 1
ATOM 546 C CA . GLY A 1 80 ? 6.237 -4.441 -0.351 1.00 96.69 80 GLY A CA 1
ATOM 547 C C . GLY A 1 80 ? 6.570 -5.245 -1.593 1.00 96.69 80 GLY A C 1
ATOM 548 O O . GLY A 1 80 ? 6.867 -6.430 -1.536 1.00 96.69 80 GLY A O 1
ATOM 549 N N . ALA A 1 81 ? 6.488 -4.587 -2.745 1.00 96.81 81 ALA A N 1
ATOM 550 C CA . ALA A 1 81 ? 6.899 -5.153 -4.021 1.00 96.81 81 ALA A CA 1
ATOM 551 C C . ALA A 1 81 ? 7.707 -4.121 -4.809 1.00 96.81 81 ALA A C 1
ATOM 553 O O . ALA A 1 81 ? 7.310 -2.956 -4.945 1.00 96.81 81 ALA A O 1
ATOM 554 N N . ALA A 1 82 ? 8.827 -4.567 -5.364 1.00 96.06 82 ALA A N 1
ATOM 555 C CA . ALA A 1 82 ? 9.659 -3.786 -6.263 1.00 96.06 82 ALA A CA 1
ATOM 556 C C . ALA A 1 82 ? 10.214 -4.700 -7.357 1.00 96.06 82 ALA A C 1
ATOM 558 O O . ALA A 1 82 ? 10.865 -5.702 -7.064 1.00 96.06 82 ALA A O 1
ATOM 559 N N . SER A 1 83 ? 9.977 -4.345 -8.620 1.00 95.31 83 SER A N 1
ATOM 560 C CA . SER A 1 83 ? 10.553 -5.062 -9.754 1.00 95.31 83 SER A CA 1
ATOM 561 C C . SER A 1 83 ? 11.863 -4.416 -10.230 1.00 95.31 83 SER A C 1
ATOM 563 O O . SER A 1 83 ? 11.954 -3.189 -10.338 1.00 95.31 83 SER A O 1
ATOM 565 N N . PRO A 1 84 ? 12.883 -5.208 -10.607 1.00 93.19 84 PRO A N 1
ATOM 566 C CA . PRO A 1 84 ? 14.039 -4.736 -11.366 1.00 93.19 84 PRO A CA 1
ATOM 567 C C . PRO A 1 84 ? 13.700 -3.913 -12.620 1.00 93.19 84 PRO A C 1
ATOM 569 O O . PRO A 1 84 ? 14.452 -3.000 -12.957 1.00 93.19 84 PRO A O 1
ATOM 572 N N . ALA A 1 85 ? 12.587 -4.207 -13.301 1.00 95.00 85 ALA A N 1
ATOM 573 C CA . ALA A 1 85 ? 12.152 -3.471 -14.491 1.00 95.00 85 ALA A CA 1
ATOM 574 C C . ALA A 1 85 ? 11.397 -2.167 -14.178 1.00 95.00 85 ALA A C 1
ATOM 576 O O . ALA A 1 85 ? 11.117 -1.393 -15.096 1.00 95.00 85 ALA A O 1
ATOM 577 N N . ASP A 1 86 ? 11.108 -1.881 -12.906 1.00 96.50 86 ASP A N 1
ATOM 578 C CA . ASP A 1 86 ? 10.484 -0.636 -12.474 1.00 96.50 86 ASP A CA 1
ATOM 579 C C . ASP A 1 86 ? 11.547 0.420 -12.122 1.00 96.50 86 ASP A C 1
ATOM 581 O O . ASP A 1 86 ? 12.060 0.424 -11.002 1.00 96.50 86 ASP A O 1
ATOM 585 N N . PRO A 1 87 ? 11.857 1.383 -13.011 1.00 92.81 87 PRO A N 1
ATOM 586 C CA . PRO A 1 87 ? 12.877 2.392 -12.739 1.00 92.81 87 PRO A CA 1
ATOM 587 C C . PRO A 1 87 ? 12.522 3.303 -11.560 1.00 92.81 87 PRO A C 1
ATOM 589 O O . PRO A 1 87 ? 13.427 3.866 -10.948 1.00 92.81 87 PRO A O 1
ATOM 592 N N . VAL A 1 88 ? 11.233 3.468 -11.238 1.00 94.88 88 VAL A N 1
ATOM 593 C CA . VAL A 1 88 ? 10.787 4.332 -10.140 1.00 94.88 88 VAL A CA 1
ATOM 594 C C . VAL A 1 88 ? 11.175 3.720 -8.802 1.00 94.88 88 VAL A C 1
ATOM 596 O O . VAL A 1 88 ? 11.653 4.451 -7.935 1.00 94.88 88 VAL A O 1
ATOM 599 N N . ALA A 1 89 ? 11.061 2.395 -8.670 1.00 92.31 89 ALA A N 1
ATOM 600 C CA . ALA A 1 89 ? 11.432 1.657 -7.465 1.00 92.31 89 ALA A CA 1
ATOM 601 C C . ALA A 1 89 ? 12.897 1.886 -7.040 1.00 92.31 89 ALA A C 1
ATOM 603 O O . ALA A 1 89 ? 13.234 1.798 -5.860 1.00 92.31 89 ALA A O 1
ATOM 604 N N . TRP A 1 90 ? 13.770 2.223 -7.994 1.00 90.44 90 TRP A N 1
ATOM 605 C CA . TRP A 1 90 ? 15.211 2.393 -7.783 1.00 90.44 90 TRP A CA 1
ATOM 606 C C . TRP A 1 90 ? 15.653 3.846 -7.585 1.00 90.44 90 TRP A C 1
ATOM 608 O O . TRP A 1 90 ? 16.838 4.105 -7.384 1.00 90.44 90 TRP A O 1
ATOM 618 N N . LEU A 1 91 ? 14.735 4.817 -7.645 1.00 91.69 91 LEU A N 1
ATOM 619 C CA . LEU A 1 91 ? 15.106 6.234 -7.576 1.00 91.69 91 LEU A CA 1
ATOM 620 C C . LEU A 1 91 ? 15.608 6.660 -6.194 1.00 91.69 91 LEU A C 1
ATOM 622 O O . LEU A 1 91 ? 16.461 7.544 -6.106 1.00 91.69 91 LEU A O 1
ATOM 626 N N . GLY A 1 92 ? 15.032 6.104 -5.124 1.00 86.88 92 GLY A N 1
ATOM 627 C CA . GLY A 1 92 ? 15.366 6.455 -3.737 1.00 86.88 92 GLY A CA 1
ATOM 628 C C . GLY A 1 92 ? 15.180 7.940 -3.385 1.00 86.88 92 GLY A C 1
ATOM 629 O O . GLY A 1 92 ? 15.693 8.407 -2.370 1.00 86.88 92 GLY A O 1
ATOM 630 N N . TRP A 1 93 ? 14.454 8.711 -4.203 1.00 90.62 93 TR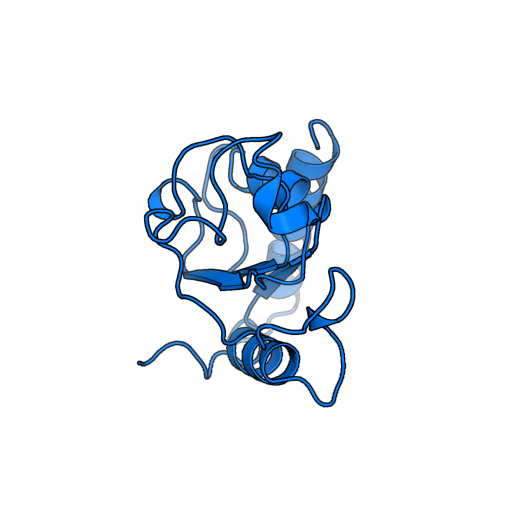P A N 1
ATOM 631 C CA . TRP A 1 93 ? 14.294 10.166 -4.075 1.00 90.62 93 TRP A CA 1
ATOM 632 C C . TRP A 1 93 ? 13.761 10.620 -2.721 1.00 90.62 93 TRP A C 1
ATOM 634 O O . TRP A 1 93 ? 14.011 11.753 -2.308 1.00 90.62 93 TRP A O 1
ATOM 644 N N . PHE A 1 94 ? 13.006 9.759 -2.047 1.00 87.12 94 PHE A N 1
ATOM 645 C CA . PHE A 1 94 ? 12.388 10.084 -0.768 1.00 87.12 94 PHE A CA 1
ATOM 646 C C . PHE A 1 94 ? 12.919 9.248 0.399 1.00 87.12 94 PHE A C 1
ATOM 648 O O . PHE A 1 94 ? 12.438 9.448 1.510 1.00 87.12 94 PHE A O 1
ATOM 655 N N . GLY A 1 95 ? 13.918 8.386 0.184 1.00 89.56 95 GLY A N 1
ATOM 656 C CA . GLY A 1 95 ? 14.509 7.524 1.210 1.00 89.56 95 GLY A CA 1
ATOM 657 C C . GLY A 1 95 ? 14.417 6.038 0.867 1.00 89.56 95 GLY A C 1
ATOM 658 O O . GLY A 1 95 ? 14.266 5.681 -0.301 1.00 89.56 95 GLY A O 1
ATOM 659 N N . SER A 1 96 ? 14.512 5.192 1.894 1.00 90.38 96 SER A N 1
ATOM 660 C CA . SER A 1 96 ? 14.432 3.732 1.783 1.00 90.38 96 SER A CA 1
ATOM 661 C C . SER A 1 96 ? 13.052 3.270 1.310 1.00 90.38 96 SER A C 1
ATOM 663 O O . SER A 1 96 ? 12.047 3.950 1.515 1.00 90.38 96 SER A O 1
ATOM 665 N N . ALA A 1 97 ? 13.001 2.125 0.644 1.00 92.25 97 ALA A N 1
ATOM 666 C CA . ALA A 1 97 ? 11.796 1.555 0.048 1.00 92.25 97 ALA A CA 1
ATOM 667 C C . ALA A 1 97 ? 11.920 0.026 -0.008 1.00 92.25 97 ALA A C 1
ATOM 669 O O . ALA A 1 97 ? 13.033 -0.469 0.145 1.00 92.25 97 ALA A O 1
ATOM 670 N N . PRO A 1 98 ? 10.837 -0.706 -0.334 1.00 91.62 98 PRO A N 1
ATOM 671 C CA . PRO A 1 98 ? 10.875 -2.162 -0.531 1.00 91.62 98 PRO A CA 1
ATOM 672 C C . PRO A 1 98 ? 11.889 -2.677 -1.568 1.00 91.62 98 PRO A C 1
ATOM 674 O O . PRO A 1 98 ? 12.189 -3.863 -1.615 1.00 91.62 98 PRO A O 1
ATOM 677 N N . SER A 1 99 ? 12.430 -1.807 -2.429 1.00 90.31 99 SER A N 1
ATOM 678 C CA . SER A 1 99 ? 13.543 -2.156 -3.324 1.00 90.31 99 SER A CA 1
ATOM 679 C C . SER A 1 99 ? 14.865 -2.408 -2.582 1.00 90.31 99 SER A C 1
ATOM 681 O O . SER A 1 99 ? 15.785 -2.998 -3.149 1.00 90.31 99 SER A O 1
ATOM 683 N N . ASP A 1 100 ? 14.969 -1.978 -1.325 1.00 89.88 100 ASP A N 1
ATOM 684 C CA . ASP A 1 100 ? 16.065 -2.272 -0.410 1.00 89.88 100 ASP A CA 1
ATOM 685 C C . ASP A 1 100 ? 15.688 -3.466 0.478 1.00 89.88 100 ASP A C 1
ATOM 687 O O . ASP A 1 100 ? 14.782 -3.376 1.300 1.00 89.88 100 ASP A O 1
ATOM 691 N N . PHE A 1 101 ? 16.424 -4.576 0.372 1.00 85.06 101 PHE A N 1
ATOM 692 C CA . PHE A 1 101 ? 16.190 -5.781 1.183 1.00 85.06 101 PHE A CA 1
ATOM 693 C C . PHE A 1 101 ? 16.300 -5.549 2.697 1.00 85.06 101 PHE A C 1
ATOM 695 O O . PHE A 1 101 ? 15.843 -6.379 3.479 1.00 85.06 101 PHE A O 1
ATOM 702 N N . SER A 1 102 ? 16.934 -4.455 3.126 1.00 88.44 102 SER A N 1
ATOM 703 C CA . SER A 1 102 ? 17.026 -4.078 4.537 1.00 88.44 102 SER A CA 1
ATOM 704 C C . SER A 1 102 ? 15.852 -3.222 5.023 1.00 88.44 102 SER A C 1
ATOM 706 O O . SER A 1 102 ? 15.833 -2.844 6.192 1.00 88.44 102 SER A O 1
ATOM 708 N N . TYR A 1 103 ? 14.866 -2.938 4.162 1.00 90.75 103 TYR A N 1
ATOM 709 C CA . TYR A 1 103 ? 13.699 -2.130 4.511 1.00 90.75 103 TYR A CA 1
ATOM 710 C C . TYR A 1 103 ? 12.811 -2.792 5.568 1.00 90.75 103 TYR A C 1
ATOM 712 O O . TYR A 1 103 ? 12.198 -2.078 6.349 1.00 90.75 103 TYR A O 1
ATOM 720 N N . GLY A 1 104 ? 12.778 -4.124 5.651 1.00 92.12 104 GLY A N 1
ATOM 721 C CA . GLY A 1 104 ? 12.092 -4.845 6.730 1.00 92.12 104 GLY A CA 1
ATOM 722 C C . GLY A 1 104 ? 10.593 -5.078 6.511 1.00 92.12 104 GLY A C 1
ATOM 723 O O . GLY A 1 104 ? 9.895 -5.430 7.459 1.00 92.12 104 GLY A O 1
ATOM 724 N N . ASP A 1 105 ? 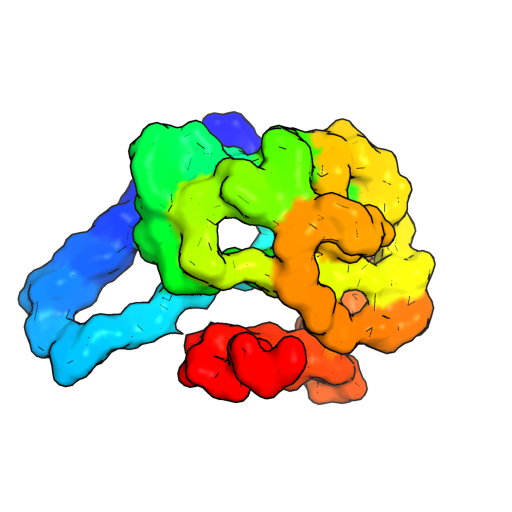10.092 -4.885 5.292 1.00 94.38 105 ASP A N 1
ATOM 725 C CA . ASP A 1 105 ? 8.759 -5.322 4.877 1.00 94.38 105 ASP A CA 1
ATOM 726 C C . ASP A 1 105 ? 8.707 -6.832 4.593 1.00 94.38 105 ASP A C 1
ATOM 728 O O . ASP A 1 105 ? 9.732 -7.494 4.416 1.00 94.38 105 ASP A O 1
ATOM 732 N N . VAL A 1 106 ? 7.492 -7.377 4.525 1.00 96.19 106 VAL A N 1
ATOM 733 C CA . VAL A 1 106 ? 7.239 -8.718 3.990 1.00 96.19 106 VAL A CA 1
ATOM 734 C C . VAL A 1 106 ? 7.198 -8.624 2.457 1.00 96.19 106 VAL A C 1
ATOM 736 O O . VAL A 1 106 ? 6.266 -8.018 1.912 1.00 96.19 106 VAL A O 1
ATOM 739 N N . PRO A 1 107 ? 8.176 -9.201 1.735 1.00 95.25 107 PRO A N 1
ATOM 740 C CA . PRO A 1 107 ? 8.257 -9.046 0.292 1.00 95.25 107 PRO A CA 1
ATOM 741 C C . PRO A 1 107 ? 7.137 -9.822 -0.405 1.00 95.25 107 PRO A C 1
ATOM 743 O O . PRO A 1 107 ? 6.954 -11.021 -0.191 1.00 95.25 107 PRO A O 1
ATOM 746 N N . LEU A 1 108 ? 6.419 -9.143 -1.291 1.00 96.38 108 LEU A N 1
ATOM 747 C CA . LEU A 1 108 ? 5.473 -9.742 -2.221 1.00 96.38 108 LEU A CA 1
ATOM 748 C C . LEU A 1 108 ? 6.198 -10.151 -3.510 1.00 96.38 108 LEU A C 1
ATOM 750 O O . LEU A 1 108 ? 7.138 -9.471 -3.939 1.00 96.38 108 LEU A O 1
ATOM 754 N N . PRO A 1 109 ? 5.766 -11.242 -4.165 1.00 96.00 109 PRO A N 1
ATOM 755 C CA . PRO A 1 109 ? 6.344 -11.649 -5.434 1.00 96.00 109 PRO A CA 1
ATOM 756 C C . PRO A 1 109 ? 6.052 -10.597 -6.508 1.00 96.00 109 PRO A C 1
ATOM 758 O O . PRO A 1 109 ? 4.900 -10.227 -6.697 1.00 96.00 109 PRO A O 1
ATOM 761 N N . ALA A 1 110 ? 7.089 -10.184 -7.236 1.00 94.62 110 ALA A N 1
ATOM 762 C CA . ALA A 1 110 ? 6.983 -9.392 -8.456 1.00 94.62 110 ALA A CA 1
ATOM 763 C C . ALA A 1 110 ? 7.900 -9.993 -9.522 1.00 94.62 110 ALA A C 1
ATOM 765 O O . ALA A 1 110 ? 9.059 -10.325 -9.249 1.00 94.62 110 ALA A O 1
ATOM 766 N N . GLU A 1 111 ? 7.398 -10.155 -10.743 1.00 93.62 111 GLU A N 1
ATOM 767 C CA . GLU A 1 111 ? 8.228 -10.617 -11.846 1.00 93.62 111 GLU A CA 1
ATOM 768 C C . GLU A 1 111 ? 9.283 -9.573 -12.201 1.00 93.62 111 GLU A C 1
ATOM 770 O O . GLU A 1 111 ? 9.045 -8.364 -12.198 1.00 93.62 111 GLU A O 1
ATOM 775 N N . VAL A 1 112 ? 10.461 -10.051 -12.603 1.00 92.38 112 VAL A N 1
ATOM 776 C CA . VAL A 1 112 ? 11.593 -9.180 -12.955 1.00 92.38 112 VAL A CA 1
ATOM 777 C C . VAL A 1 112 ? 11.328 -8.274 -14.158 1.00 92.38 112 VAL A C 1
ATOM 779 O O . VAL A 1 112 ? 12.089 -7.341 -14.390 1.00 92.38 112 VAL A O 1
ATOM 782 N N . THR A 1 113 ? 10.277 -8.567 -14.927 1.00 93.62 113 THR A N 1
ATOM 783 C CA . THR A 1 113 ? 9.839 -7.822 -16.110 1.00 93.62 113 THR A CA 1
ATOM 784 C C . THR A 1 113 ? 8.668 -6.882 -15.847 1.00 93.62 113 THR A C 1
ATOM 786 O O . THR A 1 113 ? 8.287 -6.173 -16.773 1.00 93.62 113 THR A O 1
ATOM 789 N N . GLU A 1 114 ? 8.083 -6.880 -14.645 1.00 95.00 114 GLU A N 1
ATOM 790 C CA . GLU A 1 114 ? 7.003 -5.950 -14.301 1.00 95.00 114 GLU A CA 1
ATOM 791 C C . GLU A 1 114 ? 7.513 -4.508 -14.354 1.00 95.00 114 GLU A C 1
ATOM 793 O O . GLU A 1 114 ? 8.353 -4.078 -13.563 1.00 95.00 114 GLU A O 1
ATOM 798 N N . GLY A 1 115 ? 7.010 -3.755 -15.328 1.00 92.81 115 GLY A N 1
ATOM 799 C CA . GLY A 1 115 ? 7.212 -2.324 -15.402 1.00 92.81 115 GLY A CA 1
ATOM 800 C C . GLY A 1 115 ? 6.466 -1.605 -14.284 1.00 92.81 115 GLY A C 1
ATOM 801 O O . GLY A 1 115 ? 5.688 -2.180 -13.524 1.00 92.81 115 GLY A O 1
ATOM 802 N N . HIS A 1 116 ? 6.671 -0.293 -14.202 1.00 96.06 116 HIS A N 1
ATOM 803 C CA . HIS A 1 116 ? 6.128 0.502 -13.105 1.00 96.06 116 HIS A CA 1
ATOM 804 C C . HIS A 1 116 ? 4.602 0.398 -12.948 1.00 96.06 116 HIS A C 1
ATOM 806 O O . HIS A 1 116 ? 4.098 0.581 -11.850 1.00 96.06 116 HIS A O 1
ATOM 812 N N . THR A 1 117 ? 3.848 0.123 -14.010 1.00 93.44 117 THR A N 1
ATOM 813 C CA . THR A 1 117 ? 2.380 0.019 -13.972 1.00 93.44 117 THR A CA 1
ATOM 814 C C . THR A 1 117 ? 1.856 -1.398 -13.767 1.00 93.44 117 THR A C 1
ATOM 816 O O . THR A 1 117 ? 0.668 -1.559 -13.500 1.00 93.44 117 THR A O 1
ATOM 819 N N . ASP A 1 118 ? 2.724 -2.401 -13.855 1.00 96.00 118 ASP A N 1
ATOM 820 C CA . ASP A 1 118 ? 2.321 -3.778 -14.152 1.00 96.00 118 ASP A CA 1
ATOM 821 C C . ASP A 1 118 ? 1.991 -4.578 -12.880 1.00 96.00 118 ASP A C 1
ATOM 823 O O . ASP A 1 118 ? 1.443 -5.671 -12.954 1.00 96.00 118 ASP A O 1
ATOM 827 N N . TYR A 1 119 ? 2.231 -4.018 -11.687 1.00 94.50 119 TYR A N 1
ATOM 828 C CA . TYR A 1 119 ? 1.908 -4.656 -10.398 1.00 94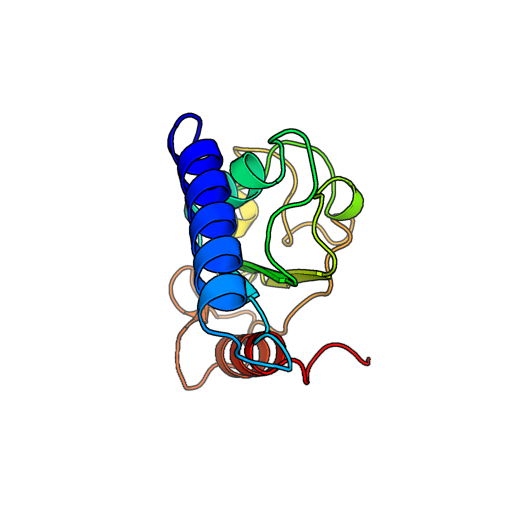.50 119 TYR A CA 1
ATOM 829 C C . TYR A 1 119 ? 0.416 -4.991 -10.219 1.00 94.50 119 TYR A C 1
ATOM 831 O O . TYR A 1 119 ? 0.051 -5.757 -9.326 1.00 94.50 119 TYR A O 1
ATOM 839 N N . TYR A 1 120 ? -0.451 -4.376 -11.027 1.00 95.50 120 TYR A N 1
ATOM 840 C CA . TYR A 1 120 ? -1.894 -4.608 -11.030 1.00 95.50 120 TYR A CA 1
ATOM 841 C C . TYR A 1 120 ? -2.372 -5.450 -12.215 1.00 95.50 120 TYR A C 1
ATOM 843 O O . TYR A 1 120 ? -3.581 -5.638 -12.372 1.00 95.50 120 TYR A O 1
ATOM 851 N N . ASP A 1 121 ? -1.460 -5.937 -13.053 1.00 96.56 121 ASP A N 1
ATOM 852 C CA . ASP A 1 121 ? -1.827 -6.751 -14.199 1.00 96.56 121 ASP A CA 1
ATOM 853 C C . ASP A 1 121 ? -2.339 -8.126 -13.729 1.00 96.56 121 ASP A C 1
ATOM 855 O O . ASP A 1 121 ? -1.769 -8.745 -12.825 1.00 96.56 121 ASP A O 1
ATOM 859 N N . PRO A 1 122 ? -3.446 -8.623 -14.309 1.00 93.25 122 PRO A N 1
ATOM 860 C CA . PRO A 1 122 ? -4.140 -9.811 -13.813 1.00 93.25 122 PRO A CA 1
ATOM 861 C C . PRO A 1 122 ? -3.377 -11.119 -14.025 1.00 93.25 122 PRO A C 1
ATOM 863 O O . PRO A 1 122 ? -3.711 -12.124 -13.401 1.00 93.25 122 PRO A O 1
ATOM 866 N N . ASP A 1 123 ? -2.393 -11.125 -14.920 1.00 93.62 123 ASP A N 1
ATOM 867 C CA . ASP A 1 123 ? -1.518 -12.258 -15.202 1.00 93.62 123 ASP A CA 1
ATOM 868 C C . ASP A 1 123 ? -0.223 -12.236 -14.377 1.00 93.62 123 ASP A C 1
ATOM 870 O O . ASP A 1 123 ? 0.615 -13.121 -14.549 1.00 93.62 123 ASP A O 1
ATOM 874 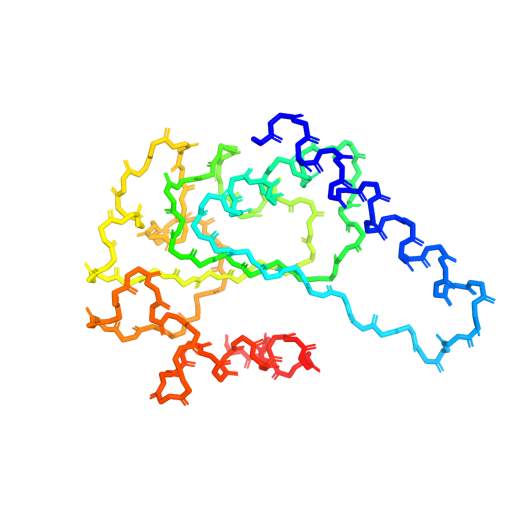N N . ARG A 1 124 ? -0.067 -11.272 -13.458 1.00 93.38 124 ARG A N 1
ATOM 875 C CA . ARG A 1 124 ? 1.125 -11.122 -12.617 1.00 93.38 124 ARG A CA 1
ATOM 876 C C . ARG A 1 124 ? 0.923 -11.665 -11.205 1.00 93.38 124 ARG A C 1
ATOM 878 O O . ARG A 1 124 ? -0.164 -11.528 -10.635 1.00 93.38 124 ARG A O 1
ATOM 885 N N . PRO A 1 125 ? 1.976 -12.236 -10.591 1.00 95.12 125 PRO A N 1
ATOM 886 C CA . PRO A 1 125 ? 1.894 -12.761 -9.232 1.00 95.12 125 PRO A CA 1
ATOM 887 C C . PRO A 1 125 ? 1.621 -11.660 -8.200 1.00 95.12 125 PRO A C 1
ATOM 889 O O . PRO A 1 125 ? 0.957 -11.931 -7.197 1.00 95.12 125 PRO A O 1
ATOM 892 N N . THR A 1 126 ? 2.061 -10.421 -8.458 1.00 96.19 126 THR A N 1
ATOM 893 C CA . THR A 1 126 ? 1.873 -9.301 -7.530 1.00 96.19 126 THR A CA 1
ATOM 894 C C . THR A 1 126 ? 0.394 -9.051 -7.233 1.00 96.19 126 THR A C 1
ATOM 896 O O . THR A 1 126 ? 0.024 -8.913 -6.067 1.00 96.19 126 THR A O 1
ATOM 899 N N . LEU A 1 127 ? -0.484 -9.048 -8.247 1.00 96.38 127 LEU A N 1
ATOM 900 C CA . LEU A 1 127 ? -1.911 -8.784 -8.032 1.00 96.38 127 LEU A CA 1
ATOM 901 C C . LEU A 1 127 ? -2.572 -9.859 -7.162 1.00 96.38 127 LEU A C 1
ATOM 903 O O . LEU A 1 127 ? -3.368 -9.532 -6.278 1.00 96.38 127 LEU A O 1
ATOM 907 N N . ALA A 1 128 ? -2.234 -11.130 -7.392 1.00 95.50 128 ALA A N 1
ATOM 908 C CA . ALA A 1 128 ? -2.743 -12.235 -6.587 1.00 95.50 128 ALA A CA 1
ATOM 909 C C . ALA A 1 128 ? -2.316 -12.087 -5.117 1.00 95.50 128 ALA A C 1
ATOM 911 O O . ALA A 1 128 ? -3.164 -12.141 -4.226 1.00 95.50 128 ALA A O 1
ATOM 912 N N . ALA A 1 129 ? -1.038 -11.785 -4.875 1.00 96.25 129 ALA A N 1
ATOM 913 C CA . ALA A 1 129 ? -0.502 -11.584 -3.532 1.00 96.25 129 ALA A CA 1
ATOM 914 C C . ALA A 1 129 ? -1.127 -10.366 -2.818 1.00 96.25 129 ALA A C 1
ATOM 916 O O . ALA A 1 129 ? -1.465 -10.443 -1.637 1.00 96.25 129 ALA A O 1
ATOM 917 N N . ILE A 1 130 ? -1.385 -9.258 -3.531 1.00 96.62 130 ILE A N 1
ATOM 918 C CA . ILE A 1 130 ? -2.153 -8.118 -2.987 1.00 96.62 130 ILE A CA 1
ATOM 919 C C . ILE A 1 130 ? -3.542 -8.586 -2.527 1.00 96.62 130 ILE A C 1
ATOM 921 O O . ILE A 1 130 ? -4.000 -8.209 -1.446 1.00 96.62 130 ILE A O 1
ATOM 925 N N . GLY A 1 131 ? -4.212 -9.413 -3.335 1.00 95.88 131 GLY A N 1
ATOM 926 C CA . GLY A 1 131 ? -5.517 -9.984 -3.006 1.00 95.88 131 GLY A CA 1
ATOM 927 C C . GLY A 1 131 ? -5.496 -10.823 -1.726 1.00 95.88 131 GLY A C 1
ATOM 928 O O . GLY A 1 131 ? -6.399 -10.698 -0.898 1.00 95.88 131 GLY A O 1
ATOM 929 N N . GLU A 1 132 ? -4.448 -11.617 -1.525 1.00 95.50 132 GLU A N 1
ATOM 930 C CA . GLU A 1 132 ? -4.260 -12.433 -0.321 1.00 95.50 132 GLU A CA 1
ATOM 931 C C . GLU A 1 132 ? -4.052 -11.581 0.938 1.00 95.50 132 GLU A C 1
ATOM 933 O O . GLU A 1 132 ? -4.655 -11.858 1.980 1.00 95.50 132 GLU A O 1
ATOM 938 N N . VAL A 1 133 ? -3.275 -10.496 0.844 1.00 95.25 133 VAL A N 1
ATOM 939 C CA . VAL A 1 133 ? -3.100 -9.538 1.950 1.00 95.25 133 VAL A CA 1
ATOM 940 C C . VAL A 1 133 ? -4.421 -8.853 2.302 1.00 95.25 133 VAL A C 1
ATOM 942 O O . VAL A 1 133 ? -4.759 -8.738 3.483 1.00 95.25 133 VAL A O 1
ATOM 945 N N . VAL A 1 134 ? -5.190 -8.420 1.296 1.00 94.81 134 VAL A N 1
ATOM 946 C CA . VAL A 1 134 ? -6.503 -7.774 1.487 1.00 94.81 134 VAL A CA 1
ATOM 947 C C . VAL A 1 134 ? -7.511 -8.741 2.112 1.00 94.81 134 VAL A C 1
ATOM 949 O O . VAL A 1 134 ? -8.284 -8.347 2.986 1.00 94.81 134 VAL A O 1
ATOM 952 N N . ALA A 1 135 ? -7.493 -10.009 1.701 1.00 93.12 135 ALA A N 1
ATOM 953 C CA . ALA A 1 135 ? -8.341 -11.053 2.266 1.00 93.12 135 ALA A CA 1
ATOM 954 C C . ALA A 1 135 ? -7.884 -11.525 3.661 1.00 93.12 135 ALA A C 1
ATOM 956 O O . ALA A 1 135 ? -8.656 -12.185 4.355 1.00 93.12 135 ALA A O 1
ATOM 957 N N . GLY A 1 136 ? -6.662 -11.179 4.085 1.00 89.25 136 GLY A N 1
ATOM 958 C CA . GLY A 1 136 ? -6.089 -11.594 5.368 1.00 89.25 136 GLY A CA 1
ATOM 959 C C . GLY A 1 136 ? -5.636 -13.055 5.392 1.00 89.25 136 GLY A C 1
ATOM 960 O O . GLY A 1 136 ? -5.689 -13.684 6.444 1.00 89.25 136 GLY A O 1
ATOM 961 N N . VAL A 1 137 ? -5.235 -13.605 4.241 1.00 85.38 137 VAL A N 1
ATOM 962 C CA . VAL A 1 137 ? -4.820 -15.014 4.092 1.00 85.38 137 VAL A CA 1
ATOM 963 C C . VAL A 1 137 ? -3.334 -15.190 3.743 1.00 85.38 137 VAL A C 1
ATOM 965 O O . VAL A 1 137 ? -2.859 -16.318 3.728 1.00 85.38 137 VAL A O 1
ATOM 968 N N . GLY A 1 138 ? -2.600 -14.101 3.479 1.00 59.09 138 GLY A N 1
ATOM 969 C CA . GLY A 1 138 ? -1.232 -14.126 2.928 1.00 59.09 138 GLY A CA 1
ATOM 970 C C . GLY A 1 138 ? -0.085 -13.780 3.892 1.00 59.09 138 GLY A C 1
ATOM 971 O O . GLY A 1 138 ? 0.926 -13.261 3.435 1.00 59.09 138 GLY A O 1
ATOM 972 N N . GLY A 1 139 ? -0.233 -13.990 5.207 1.00 49.47 139 GLY A N 1
ATOM 973 C CA . GLY A 1 139 ? 0.751 -13.561 6.225 1.00 49.47 139 GLY A CA 1
ATOM 974 C C . GLY A 1 139 ? 1.577 -14.666 6.900 1.00 49.47 139 GLY A C 1
ATOM 975 O O . GLY A 1 139 ? 2.410 -14.355 7.747 1.00 49.47 139 GLY A O 1
ATOM 976 N N . GLU A 1 140 ? 1.360 -15.943 6.573 1.00 39.00 140 GLU A N 1
ATOM 977 C CA . GLU A 1 140 ? 2.107 -17.062 7.167 1.00 39.00 140 GLU A CA 1
ATOM 978 C C . GLU A 1 140 ? 3.038 -17.701 6.126 1.00 39.00 140 GLU A C 1
ATOM 980 O O . GLU A 1 140 ? 2.605 -18.502 5.296 1.00 39.00 140 GLU A O 1
ATOM 985 N N . GLY A 1 141 ? 4.322 -17.335 6.176 1.00 36.34 141 GLY A N 1
ATOM 986 C CA . GLY A 1 141 ? 5.404 -17.913 5.374 1.00 36.34 141 GLY A CA 1
ATOM 987 C C . GLY A 1 141 ? 6.767 -17.638 5.986 1.00 36.34 141 GLY A C 1
ATOM 988 O O . GLY A 1 141 ? 7.093 -16.442 6.137 1.00 36.34 141 GLY A O 1
#

pLDDT: mean 89.43, std 9.93, range [36.34, 97.81]

Secondary structure (DSSP, 8-state):
-TTTHHHHHHHHHHHHHHHHHHT-SSPPP-EEEEETHHHHHHHHHTTSSS--S-SEEEEES-S--TTSSGGGSSSSEEEEE--TT-TTTT--TTS--TTSTTS--EEPP--TT--TTGGG-TTSHHHHHHHHHHHT-----

Nearest PDB structures (foldseek):
  7yii-assembly1_B  TM=6.173E-01  e=4.645E-01  Rhodococcus opacus
  3ia2-assembly1_C  TM=4.836E-01  e=1.723E-01  Pseudomonas fluorescens
  8pi1-assembly3_I  TM=4.811E-01  e=1.723E-01  Pseudomonas fluorescens
  3hea-assembly2_D  TM=5.119E-01  e=4.347E-01  Pseudomonas fluorescens
  1a88-assembly1_C  TM=4.483E-01  e=2.270E+00  Streptomyces lividans

Organism: NCBI:txid429133

InterPro domains:
  IPR010427 Domain of unknown function DUF1023 [PF06259] (3-89)
  IPR029058 Alpha/Beta hydrolase fold [G3DSA:3.40.50.1820] (1-136)
  IPR029058 Alpha/Beta hydrolase fold [SSF53474] (7-126)

Sequence (141 aa):
SRRGGPSLDRALDGLAAARTTAGTAPAPRTTVVAHSYGTVVAGQAVRAPGRLAADALVLLGSPGLAGGGAEQLEVDEVFGAASPADPVAWLGWFGSAPSDFSYGDVPLPAEVTEGHTDYYDPDRPTLAAIGEVVAGVGGEG